Protein AF-A0A959H8G5-F1 (afdb_monomer_lite)

pLDDT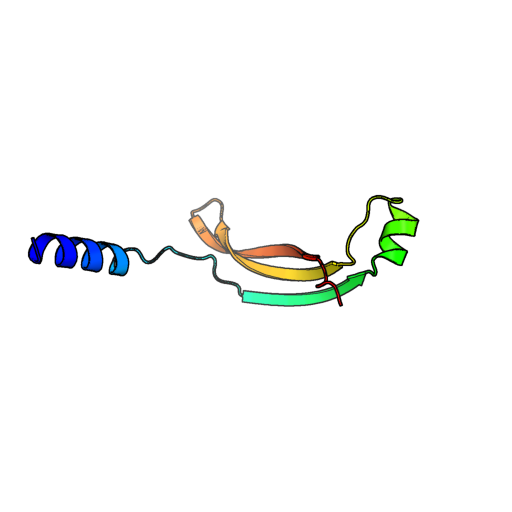: mean 89.54, std 11.12, range [59.75, 98.5]

Secondary structure (DSSP, 8-state):
-HHHHHHHHHHHHH-------EEEEEEEEEE-HHHHHHHH-TT----EEEEEEEEEEE-TTS-EEEEEEEEEEEPPP-

Radius of gyration: 20.63 Å; chains: 1; bounding box: 55×34×38 Å

Sequence (78 aa):
MLKHYAALLFLFFAAALPAQNLVEATFLESRTREELTMEYGFFIQHGVDIYKVLYTTPDVRGQLDTASGALVIPQARD

Structure (mmCIF, N/CA/C/O backbone):
data_AF-A0A959H8G5-F1
#
_entry.id   AF-A0A959H8G5-F1
#
loop_
_atom_site.group_PDB
_atom_site.id
_atom_site.type_symbol
_atom_site.label_atom_id
_atom_site.label_alt_id
_atom_site.label_comp_id
_atom_site.label_asym_id
_atom_site.label_entity_id
_atom_site.label_seq_id
_atom_site.pdbx_PDB_ins_code
_atom_site.Cartn_x
_atom_site.Cartn_y
_atom_site.Cartn_z
_atom_site.occupancy
_atom_site.B_iso_or_equiv
_atom_site.auth_seq_id
_atom_site.auth_comp_id
_atom_site.auth_asym_id
_atom_site.auth_atom_id
_atom_site.pdbx_PDB_model_num
ATOM 1 N N . MET A 1 1 ? -42.806 19.919 -11.962 1.00 60.81 1 MET A N 1
ATOM 2 C CA . MET A 1 1 ? -41.549 19.191 -12.252 1.00 60.81 1 MET A CA 1
ATOM 3 C C . MET A 1 1 ? -40.399 19.555 -11.305 1.00 60.81 1 MET A C 1
ATOM 5 O O . MET A 1 1 ? -39.786 18.636 -10.790 1.00 60.81 1 MET A O 1
ATOM 9 N N . LEU A 1 2 ? -40.175 20.834 -10.958 1.00 63.91 2 LEU A N 1
ATOM 10 C CA . LEU A 1 2 ? -39.083 21.294 -10.067 1.00 63.91 2 LEU A CA 1
ATOM 11 C C . LEU A 1 2 ? -38.965 20.570 -8.699 1.00 63.91 2 LEU A C 1
ATOM 13 O O . LEU A 1 2 ? -37.865 20.291 -8.238 1.00 63.91 2 LEU A O 1
ATOM 17 N N . LYS A 1 3 ? -40.095 20.196 -8.080 1.00 63.41 3 LYS A N 1
ATOM 18 C CA . LYS A 1 3 ? -40.136 19.505 -6.773 1.00 63.41 3 LYS A CA 1
ATOM 19 C C . LYS A 1 3 ? -39.521 18.096 -6.783 1.00 63.41 3 LYS A C 1
ATOM 21 O O . LYS A 1 3 ? -38.970 17.675 -5.775 1.00 63.41 3 LYS A O 1
ATOM 26 N N . HIS A 1 4 ? -39.588 17.389 -7.914 1.00 71.06 4 HIS A N 1
ATOM 27 C CA . HIS A 1 4 ? -39.022 16.039 -8.032 1.00 71.06 4 HIS A CA 1
ATOM 28 C C . HIS A 1 4 ? -37.492 16.095 -8.120 1.00 71.06 4 HIS A C 1
ATOM 30 O O . HIS A 1 4 ? -36.817 15.262 -7.528 1.00 71.06 4 HIS A O 1
ATOM 36 N N . TYR A 1 5 ? -36.945 17.129 -8.769 1.00 79.50 5 TYR A N 1
ATOM 37 C CA . TYR A 1 5 ? -35.501 17.369 -8.815 1.00 79.50 5 TYR A CA 1
ATOM 38 C C . TYR A 1 5 ? -34.937 17.749 -7.442 1.00 79.50 5 TYR A C 1
ATOM 40 O O . TYR A 1 5 ? -33.874 17.267 -7.072 1.00 79.50 5 TYR A O 1
ATOM 48 N N . ALA A 1 6 ? -35.673 18.541 -6.654 1.0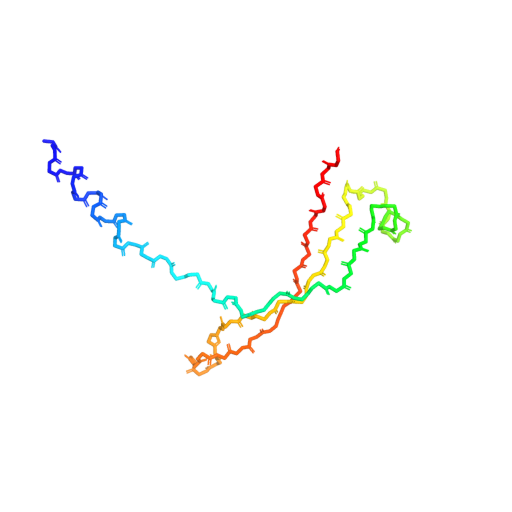0 81.94 6 ALA A N 1
ATOM 49 C CA . ALA A 1 6 ? -35.280 18.869 -5.282 1.00 81.94 6 ALA A CA 1
ATOM 50 C C . ALA A 1 6 ? -35.236 17.625 -4.372 1.00 81.94 6 ALA A C 1
ATOM 52 O O . ALA A 1 6 ? -34.303 17.471 -3.588 1.00 81.94 6 ALA A O 1
ATOM 53 N N . ALA A 1 7 ? -36.203 16.711 -4.516 1.00 82.25 7 ALA A N 1
ATOM 54 C CA . ALA A 1 7 ? -36.216 15.445 -3.783 1.00 82.25 7 ALA A CA 1
ATOM 55 C C . ALA A 1 7 ? -35.050 14.523 -4.183 1.00 82.25 7 ALA A C 1
ATOM 57 O O . ALA A 1 7 ? -34.432 13.905 -3.319 1.00 82.25 7 ALA A O 1
ATOM 58 N N . LEU A 1 8 ? -34.709 14.467 -5.476 1.00 81.50 8 LEU A N 1
ATOM 59 C CA . LEU A 1 8 ? -33.577 13.677 -5.970 1.00 81.50 8 LEU A CA 1
ATOM 60 C C . LEU A 1 8 ? -32.229 14.230 -5.481 1.00 81.50 8 LEU A C 1
ATOM 62 O O . LEU A 1 8 ? -31.356 13.464 -5.084 1.00 81.50 8 LEU A O 1
ATOM 66 N N . LEU A 1 9 ? -32.082 15.560 -5.462 1.00 80.44 9 LEU A N 1
ATOM 67 C CA . LEU A 1 9 ? -30.889 16.234 -4.949 1.00 80.44 9 LEU A CA 1
ATOM 68 C C . LEU A 1 9 ? -30.698 15.950 -3.450 1.00 80.44 9 LEU A C 1
ATOM 70 O O . LEU A 1 9 ? -29.597 15.633 -3.015 1.00 80.44 9 LEU A O 1
ATOM 74 N N . PHE A 1 10 ? -31.783 15.996 -2.672 1.00 80.81 10 PHE A N 1
ATOM 75 C CA . PHE A 1 10 ? -31.763 15.667 -1.245 1.00 80.81 10 PHE A CA 1
ATOM 76 C C . PHE A 1 10 ? -31.349 14.208 -0.985 1.00 80.81 10 PHE A C 1
ATOM 78 O O . PHE A 1 10 ? -30.573 13.945 -0.069 1.00 80.81 10 PHE A O 1
ATOM 85 N N . LEU A 1 11 ? -31.799 13.268 -1.824 1.00 82.38 11 LEU A N 1
ATOM 86 C CA . LEU A 1 11 ? -31.434 11.852 -1.713 1.00 82.38 11 LEU A CA 1
ATOM 87 C C . LEU A 1 11 ? -29.931 11.612 -1.944 1.00 82.38 11 LEU A C 1
ATOM 89 O O . LEU A 1 11 ? -29.329 10.786 -1.264 1.00 82.38 11 LEU A O 1
ATOM 93 N N . PHE A 1 12 ? -29.321 12.358 -2.869 1.00 77.00 12 PHE A N 1
ATOM 94 C CA . PHE A 1 12 ? -27.883 12.282 -3.144 1.00 77.00 12 PHE A CA 1
ATOM 95 C C . PHE A 1 12 ? -27.029 12.809 -1.986 1.00 77.00 12 PHE A C 1
ATOM 97 O O . PHE A 1 12 ? -25.994 12.225 -1.683 1.00 77.00 12 PHE A O 1
ATOM 104 N N . PHE A 1 13 ? -27.469 13.869 -1.300 1.00 74.75 13 PHE A N 1
ATOM 105 C CA . PHE A 1 13 ? -26.765 14.385 -0.120 1.00 74.75 13 PHE A CA 1
ATOM 106 C C . PHE A 1 13 ? -26.928 13.498 1.123 1.00 74.75 13 PHE A C 1
ATOM 108 O O . PHE A 1 13 ? -26.067 13.517 1.998 1.00 74.75 13 PHE A O 1
ATOM 115 N N . ALA A 1 14 ? -28.002 12.706 1.207 1.00 76.00 14 ALA A N 1
ATOM 116 C CA . ALA A 1 14 ? -28.233 11.786 2.322 1.00 76.00 14 ALA A CA 1
ATOM 117 C C . ALA A 1 14 ? -27.398 10.491 2.239 1.00 76.00 14 ALA A C 1
ATOM 119 O O . ALA A 1 14 ? -27.257 9.785 3.237 1.00 76.00 14 ALA A O 1
ATOM 120 N N . ALA A 1 15 ? -26.832 10.170 1.074 1.00 70.38 15 ALA A N 1
ATOM 121 C CA . ALA A 1 15 ? -26.046 8.962 0.856 1.00 70.38 15 ALA A CA 1
ATOM 122 C C . ALA A 1 15 ? -24.559 9.189 1.186 1.00 70.38 15 ALA A C 1
ATOM 124 O O . ALA A 1 15 ? -23.701 9.182 0.304 1.00 70.38 15 ALA A O 1
ATOM 125 N N . ALA A 1 16 ? -24.233 9.380 2.467 1.00 66.94 16 ALA A N 1
ATOM 126 C CA . ALA A 1 16 ? -22.850 9.262 2.919 1.00 66.94 16 ALA A CA 1
ATOM 127 C C . ALA A 1 16 ? -22.449 7.778 2.864 1.00 66.94 16 ALA A C 1
ATOM 129 O O . ALA A 1 16 ? -22.778 7.003 3.760 1.00 66.94 16 ALA A O 1
ATOM 130 N N . LEU A 1 17 ? -21.787 7.364 1.780 1.00 74.12 17 LEU A N 1
ATOM 131 C CA . LEU A 1 17 ? -21.223 6.020 1.677 1.00 74.12 17 LEU A CA 1
ATOM 132 C C . LEU A 1 17 ? -20.050 5.914 2.665 1.00 74.12 17 LEU A C 1
ATOM 134 O O . LEU A 1 17 ? -19.085 6.669 2.519 1.00 74.12 17 LEU A O 1
ATOM 138 N N . PRO A 1 18 ? -20.104 5.022 3.671 1.00 71.19 18 PRO A N 1
ATOM 139 C CA . PRO A 1 18 ? -18.987 4.849 4.584 1.00 71.19 18 PRO A CA 1
ATOM 140 C C . PRO A 1 18 ? -17.808 4.246 3.813 1.00 71.19 18 PRO A C 1
ATOM 142 O O . PRO A 1 18 ? -17.857 3.098 3.373 1.00 71.19 18 PRO A O 1
ATOM 145 N N . ALA A 1 19 ? -16.752 5.033 3.625 1.00 75.69 19 ALA A N 1
ATOM 146 C CA . ALA A 1 19 ? -15.463 4.529 3.172 1.00 75.69 19 ALA A CA 1
ATOM 147 C C . ALA A 1 19 ? -14.704 3.920 4.360 1.00 75.69 19 ALA A C 1
ATOM 149 O O . ALA A 1 19 ? -14.883 4.344 5.504 1.00 75.69 19 ALA A O 1
ATOM 150 N N . GLN A 1 20 ? -13.842 2.935 4.094 1.00 78.75 20 GLN A N 1
ATOM 151 C CA . GLN A 1 20 ? -12.919 2.443 5.117 1.00 78.75 20 GLN A CA 1
ATOM 152 C C . GLN A 1 20 ? -11.975 3.574 5.527 1.00 78.75 20 GLN A C 1
ATOM 154 O O . GLN A 1 20 ? -11.483 4.321 4.679 1.00 78.75 20 GLN A O 1
ATOM 159 N N . ASN A 1 21 ? -11.727 3.704 6.829 1.00 89.50 21 ASN A N 1
ATOM 160 C CA . ASN A 1 21 ? -10.829 4.730 7.334 1.00 89.50 21 ASN A CA 1
ATOM 161 C C . ASN A 1 21 ? -9.384 4.215 7.278 1.00 89.50 21 ASN A C 1
ATOM 163 O O . ASN A 1 21 ? -9.032 3.273 7.997 1.00 89.50 21 ASN A O 1
ATOM 167 N N . LEU A 1 22 ? -8.585 4.825 6.399 1.00 94.38 22 LEU A N 1
ATOM 168 C CA . LEU A 1 22 ? -7.149 4.595 6.276 1.00 94.38 22 LEU A CA 1
ATOM 169 C C . LEU A 1 22 ? -6.436 5.226 7.475 1.00 94.38 22 LEU A C 1
ATOM 171 O O . LEU A 1 22 ? -6.544 6.425 7.711 1.00 94.38 22 LEU A O 1
ATOM 175 N N . VAL A 1 23 ? -5.685 4.412 8.206 1.00 96.31 23 VAL A N 1
ATOM 176 C CA . VAL A 1 23 ? -4.880 4.842 9.353 1.00 96.31 23 VAL A CA 1
ATOM 177 C C . VAL A 1 23 ? 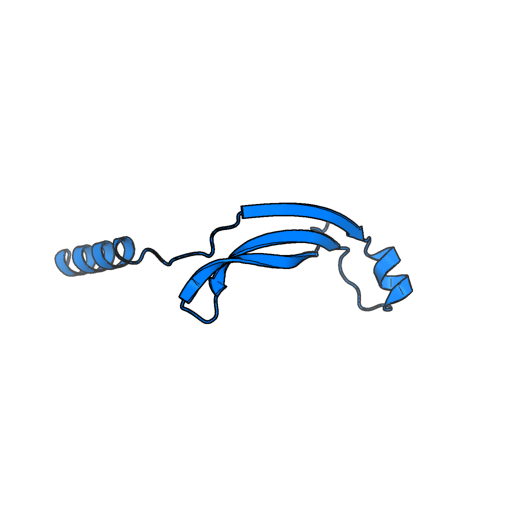-3.496 5.287 8.890 1.00 96.31 23 VAL A C 1
ATOM 179 O O . VAL A 1 23 ? -3.032 6.357 9.268 1.00 96.31 23 VAL A O 1
ATOM 182 N N . GLU A 1 24 ? -2.838 4.476 8.062 1.00 97.38 24 GLU A N 1
ATOM 183 C CA . GLU A 1 24 ? -1.470 4.727 7.607 1.00 97.38 24 GLU A CA 1
ATOM 184 C C . GLU A 1 24 ? -1.217 4.059 6.252 1.00 97.38 24 GLU A C 1
ATOM 186 O O . GLU A 1 24 ? -1.753 2.986 5.970 1.00 97.38 24 GLU A O 1
ATOM 191 N N . ALA A 1 25 ? -0.371 4.677 5.427 1.00 97.62 25 ALA A N 1
ATOM 192 C CA . ALA A 1 25 ? 0.206 4.061 4.240 1.00 97.62 25 ALA A CA 1
ATOM 193 C C . ALA A 1 25 ? 1.727 4.245 4.268 1.00 97.62 25 ALA A C 1
ATOM 195 O O . ALA A 1 25 ? 2.235 5.359 4.150 1.00 97.62 25 ALA A O 1
ATOM 196 N N . THR A 1 26 ? 2.453 3.143 4.422 1.00 98.44 26 THR A N 1
ATOM 197 C CA . THR A 1 26 ? 3.914 3.116 4.465 1.00 98.44 26 THR A CA 1
ATOM 198 C C . THR A 1 26 ? 4.437 2.580 3.141 1.00 98.44 26 THR A C 1
ATOM 200 O O . THR A 1 26 ? 4.133 1.445 2.775 1.00 98.44 26 THR A O 1
ATOM 203 N N . PHE A 1 27 ? 5.232 3.378 2.428 1.00 98.12 27 PHE A N 1
ATOM 204 C CA . PHE A 1 27 ? 5.963 2.902 1.254 1.00 98.12 27 PHE A CA 1
ATOM 205 C C . PHE A 1 27 ? 6.978 1.838 1.676 1.00 98.12 27 PHE A C 1
ATOM 207 O O . PHE A 1 27 ? 7.723 2.043 2.635 1.00 98.12 27 PHE A O 1
ATOM 214 N N . LEU A 1 28 ? 6.984 0.704 0.980 1.00 98.31 28 LEU A N 1
ATOM 215 C CA . LEU A 1 28 ? 7.916 -0.389 1.240 1.00 98.31 28 LEU A CA 1
ATOM 216 C C . LEU A 1 28 ? 9.017 -0.401 0.189 1.00 98.31 28 LEU A C 1
ATOM 218 O O . LEU A 1 28 ? 10.193 -0.273 0.521 1.00 98.31 28 LEU A O 1
ATOM 222 N N . GLU A 1 29 ? 8.624 -0.544 -1.072 1.00 98.00 29 GLU A N 1
ATOM 223 C CA . GLU A 1 29 ? 9.549 -0.642 -2.190 1.00 98.00 29 GLU A CA 1
ATOM 224 C C . GLU A 1 29 ? 8.884 -0.261 -3.510 1.00 98.00 29 GLU A C 1
ATOM 226 O O . GLU A 1 29 ? 7.658 -0.165 -3.626 1.00 98.00 29 GLU A O 1
ATOM 231 N N . SER A 1 30 ? 9.734 -0.079 -4.512 1.00 97.81 30 SER A N 1
ATOM 232 C CA . SER A 1 30 ? 9.358 0.135 -5.896 1.00 97.81 30 SER A CA 1
ATOM 233 C C . SER A 1 30 ? 10.069 -0.908 -6.743 1.00 97.81 30 SER A C 1
ATOM 235 O O . SER A 1 30 ? 11.262 -1.142 -6.550 1.00 97.81 30 SER A O 1
ATOM 237 N N . ARG A 1 31 ? 9.338 -1.546 -7.654 1.00 96.94 31 ARG A N 1
ATOM 238 C CA . ARG A 1 31 ? 9.875 -2.547 -8.576 1.00 96.94 31 ARG A CA 1
ATOM 239 C C . ARG A 1 31 ? 9.644 -2.097 -10.003 1.00 96.94 31 ARG A C 1
ATOM 241 O O . ARG A 1 31 ? 8.506 -1.883 -10.418 1.00 96.94 31 ARG A O 1
ATOM 248 N N . THR A 1 32 ? 10.721 -1.985 -10.761 1.00 96.25 32 THR A N 1
ATOM 249 C CA . THR A 1 32 ? 10.682 -1.576 -12.163 1.00 96.25 32 THR A CA 1
ATOM 250 C C . THR A 1 32 ? 10.022 -2.641 -13.033 1.00 96.25 32 THR A C 1
ATOM 252 O O . THR A 1 32 ? 9.968 -3.832 -12.705 1.00 96.25 32 THR A O 1
ATOM 255 N N . ARG A 1 33 ? 9.543 -2.216 -14.204 1.00 95.38 33 ARG A N 1
ATOM 256 C CA . ARG A 1 33 ? 9.000 -3.127 -15.215 1.00 95.38 33 ARG A CA 1
ATOM 257 C C . ARG A 1 33 ? 10.045 -4.163 -15.630 1.00 95.38 33 ARG A C 1
ATOM 259 O O . ARG A 1 33 ? 9.696 -5.316 -15.864 1.00 95.38 33 ARG A O 1
ATOM 266 N N . GLU A 1 34 ? 11.309 -3.766 -15.733 1.00 95.44 34 GLU A N 1
ATOM 267 C CA . GLU A 1 34 ? 12.436 -4.605 -16.138 1.00 95.44 34 GLU A CA 1
ATOM 268 C C . GLU A 1 34 ? 12.712 -5.701 -15.105 1.00 95.44 34 GLU A C 1
ATOM 270 O O . GLU A 1 34 ? 12.767 -6.872 -15.478 1.00 95.44 34 GLU A O 1
ATOM 275 N N . GLU A 1 35 ? 12.796 -5.352 -13.816 1.00 95.81 35 GLU A N 1
ATOM 276 C CA . GLU A 1 35 ? 12.972 -6.323 -12.725 1.00 95.81 35 GLU A CA 1
ATOM 277 C C . GLU A 1 35 ? 11.834 -7.347 -12.701 1.00 95.81 35 GLU A C 1
ATOM 279 O O . GLU A 1 35 ? 12.073 -8.551 -12.614 1.00 95.81 35 GLU A O 1
ATOM 284 N N . LEU A 1 36 ? 10.591 -6.880 -12.841 1.00 96.44 36 LEU A N 1
ATOM 285 C CA . LEU A 1 36 ? 9.419 -7.752 -12.893 1.00 96.44 36 LEU A CA 1
ATOM 286 C C . LEU A 1 36 ? 9.386 -8.606 -14.168 1.00 96.44 36 LEU A C 1
ATOM 288 O O . LEU A 1 36 ? 8.990 -9.767 -14.115 1.00 96.44 36 LEU A O 1
ATOM 292 N N . THR A 1 37 ? 9.821 -8.070 -15.311 1.00 96.38 37 THR A N 1
ATOM 293 C CA . THR A 1 37 ? 9.916 -8.823 -16.575 1.00 96.38 37 THR A CA 1
ATOM 294 C C . THR A 1 37 ? 10.952 -9.938 -16.468 1.00 96.38 37 THR A C 1
ATOM 296 O O . THR A 1 37 ? 10.728 -11.037 -16.973 1.00 96.38 37 THR A O 1
ATOM 299 N N . MET A 1 38 ? 12.079 -9.673 -15.802 1.00 96.56 38 MET A N 1
ATOM 300 C CA . MET A 1 38 ? 13.123 -10.670 -15.564 1.00 96.56 38 MET A CA 1
ATOM 301 C C . MET A 1 38 ? 12.647 -11.798 -14.643 1.00 96.56 38 MET A C 1
ATOM 303 O O . MET A 1 38 ? 13.030 -12.946 -14.857 1.00 96.56 38 MET A O 1
ATOM 307 N N . GLU A 1 39 ? 11.817 -11.490 -13.645 1.00 96.94 39 GLU A N 1
ATOM 308 C CA . GLU A 1 39 ? 11.313 -12.485 -12.693 1.00 96.94 39 GLU A CA 1
ATOM 309 C C . GLU A 1 39 ? 10.094 -13.268 -13.215 1.00 96.94 39 GLU A C 1
ATOM 311 O O . GLU A 1 39 ? 10.023 -14.482 -13.034 1.00 96.94 39 GLU A O 1
ATOM 316 N N . TYR A 1 40 ? 9.147 -12.600 -13.884 1.00 95.38 40 TYR A N 1
ATOM 317 C CA . TYR A 1 40 ? 7.829 -13.166 -14.219 1.00 95.38 40 TYR A CA 1
ATOM 318 C C . TYR A 1 40 ? 7.558 -13.315 -15.726 1.00 95.38 40 TYR A C 1
ATOM 320 O O . TYR A 1 40 ? 6.573 -13.947 -16.115 1.00 95.38 40 TYR A O 1
ATOM 328 N N . GLY A 1 41 ? 8.421 -12.776 -16.592 1.00 93.19 41 GLY A N 1
ATOM 329 C CA . GLY A 1 41 ? 8.340 -12.915 -18.048 1.00 93.19 41 GLY A CA 1
ATOM 330 C C . GLY A 1 41 ? 7.743 -11.714 -18.792 1.00 93.19 41 GLY A C 1
ATOM 331 O O . GLY A 1 41 ? 7.491 -10.645 -18.248 1.00 93.19 41 GLY A O 1
ATOM 332 N N . PHE A 1 42 ? 7.529 -11.885 -20.097 1.00 88.75 42 PHE A N 1
ATOM 333 C CA . PHE A 1 42 ? 7.411 -10.779 -21.064 1.00 88.75 42 PHE A CA 1
ATOM 334 C C . PHE A 1 42 ? 6.073 -10.021 -21.089 1.00 88.75 42 PHE A C 1
ATOM 336 O O . PHE A 1 42 ? 5.946 -9.051 -21.832 1.00 88.75 42 PHE A O 1
ATOM 343 N N . PHE A 1 43 ? 5.071 -10.434 -20.308 1.00 92.00 43 PHE A N 1
ATOM 344 C CA . PHE A 1 43 ? 3.742 -9.803 -20.305 1.00 92.00 43 PHE A CA 1
ATOM 345 C C . PHE A 1 43 ? 3.591 -8.668 -19.274 1.00 92.00 43 PHE A C 1
ATOM 347 O O . PHE A 1 43 ? 2.484 -8.167 -19.073 1.00 92.00 43 PHE A O 1
ATOM 354 N N . ILE A 1 44 ? 4.683 -8.234 -18.637 1.00 94.31 44 ILE A N 1
ATOM 355 C CA . ILE A 1 44 ? 4.673 -7.125 -17.677 1.00 94.31 44 ILE A CA 1
ATOM 356 C C . ILE A 1 44 ? 4.636 -5.776 -18.406 1.00 94.31 44 ILE A C 1
ATOM 358 O O . ILE A 1 44 ? 5.528 -5.430 -19.183 1.00 94.31 44 ILE A O 1
ATOM 362 N N . GLN A 1 45 ? 3.592 -4.995 -18.126 1.00 93.12 45 GLN A N 1
ATOM 363 C CA . GLN A 1 45 ? 3.350 -3.700 -18.772 1.00 93.12 45 GLN A CA 1
ATOM 364 C C . GLN A 1 45 ? 3.850 -2.510 -17.942 1.00 93.12 45 GLN A C 1
ATOM 366 O O . GLN A 1 45 ? 4.211 -1.485 -18.515 1.00 93.12 45 GLN A O 1
ATOM 371 N N . HIS A 1 46 ? 3.911 -2.658 -16.616 1.00 94.88 46 HIS A N 1
ATOM 372 C CA . HIS A 1 46 ? 4.241 -1.590 -15.673 1.00 94.88 46 HIS A CA 1
ATOM 373 C C . HIS A 1 46 ? 5.157 -2.106 -14.562 1.00 94.88 46 HIS A C 1
ATOM 375 O O . HIS A 1 46 ? 5.080 -3.280 -14.194 1.00 94.88 46 HIS A O 1
ATOM 381 N N . GLY A 1 47 ? 5.990 -1.215 -14.023 1.00 96.25 47 GLY A N 1
ATOM 382 C CA . GLY A 1 47 ? 6.519 -1.374 -12.671 1.00 96.25 47 GLY A CA 1
ATOM 383 C C . GLY A 1 47 ? 5.421 -1.151 -11.630 1.00 96.25 47 GLY A C 1
ATOM 384 O O . GLY A 1 47 ? 4.297 -0.764 -11.972 1.00 96.25 47 GLY A O 1
ATOM 385 N N . VAL A 1 48 ? 5.725 -1.398 -10.360 1.00 97.62 48 VAL A N 1
ATOM 386 C CA . VAL A 1 48 ? 4.776 -1.216 -9.257 1.00 97.62 48 VAL A CA 1
ATOM 387 C C . VAL A 1 48 ? 5.432 -0.562 -8.052 1.00 97.62 48 VAL A C 1
ATOM 389 O O . VAL A 1 48 ? 6.575 -0.866 -7.719 1.00 97.62 48 VAL A O 1
ATOM 392 N N . ASP A 1 49 ? 4.664 0.266 -7.357 1.00 98.25 49 ASP A N 1
ATOM 393 C CA . ASP A 1 49 ? 4.989 0.731 -6.014 1.00 98.25 49 ASP A CA 1
ATOM 394 C C . ASP A 1 49 ? 4.163 -0.062 -4.998 1.00 98.25 49 ASP A C 1
ATOM 396 O O . ASP A 1 49 ? 2.956 -0.273 -5.175 1.00 98.25 49 ASP A O 1
ATOM 400 N N . ILE A 1 50 ? 4.821 -0.533 -3.940 1.00 98.31 50 ILE A N 1
ATOM 401 C CA . ILE A 1 50 ? 4.228 -1.409 -2.932 1.00 98.31 50 ILE A CA 1
ATOM 402 C C . ILE A 1 50 ? 4.176 -0.676 -1.596 1.00 98.31 50 ILE A C 1
ATOM 404 O O . ILE A 1 50 ? 5.179 -0.163 -1.096 1.00 98.31 50 ILE A O 1
ATOM 408 N N . TYR A 1 51 ? 2.997 -0.683 -0.984 1.00 98.50 51 TYR A N 1
ATOM 409 C CA . TYR A 1 51 ? 2.737 -0.055 0.302 1.00 98.50 51 TYR A CA 1
ATOM 410 C C . TYR A 1 51 ? 2.169 -1.068 1.292 1.00 98.50 51 TYR A C 1
ATOM 412 O O . TYR A 1 51 ? 1.318 -1.892 0.946 1.00 98.50 51 TYR A O 1
ATOM 420 N N . LYS A 1 52 ? 2.572 -0.952 2.558 1.00 98.38 52 LYS A N 1
ATOM 421 C CA . LYS A 1 52 ? 1.806 -1.497 3.678 1.00 98.38 52 LYS A CA 1
ATOM 422 C C . LYS A 1 52 ? 0.762 -0.467 4.068 1.00 98.38 52 LYS A C 1
ATOM 424 O O . LYS A 1 52 ? 1.107 0.673 4.362 1.00 98.38 52 LYS A O 1
ATOM 429 N N . VAL A 1 53 ? -0.499 -0.871 4.109 1.00 98.00 53 VAL A N 1
ATOM 430 C CA . VAL A 1 53 ? -1.589 -0.015 4.577 1.00 98.00 53 VAL A CA 1
ATOM 431 C C . VAL A 1 53 ? -2.148 -0.541 5.887 1.00 98.00 53 VAL A C 1
ATOM 433 O O . VAL A 1 53 ? -2.297 -1.752 6.059 1.00 98.00 53 VAL A O 1
ATOM 436 N N . LEU A 1 54 ? -2.458 0.369 6.802 1.00 98.00 54 LEU A N 1
ATOM 437 C CA . LEU A 1 54 ? -3.255 0.110 7.992 1.00 98.00 54 LEU A CA 1
ATOM 438 C C . LEU A 1 54 ? -4.608 0.784 7.816 1.00 98.00 54 LEU A C 1
ATOM 440 O O . LEU A 1 54 ? -4.675 1.952 7.440 1.00 98.00 54 LEU A O 1
ATOM 444 N N . TYR A 1 55 ? -5.687 0.061 8.079 1.00 96.50 55 TYR A N 1
ATOM 445 C CA . TYR A 1 55 ? -7.048 0.573 7.947 1.00 96.50 55 TYR A CA 1
ATOM 446 C C . TYR A 1 55 ? -7.946 -0.035 9.015 1.00 96.50 55 TYR A C 1
ATOM 448 O O . TYR A 1 55 ? -7.678 -1.121 9.532 1.00 96.50 55 TYR A O 1
ATOM 456 N N . THR A 1 56 ? -9.015 0.673 9.357 1.00 96.56 56 THR A N 1
ATOM 457 C CA . THR A 1 56 ? -9.974 0.174 10.345 1.00 96.56 56 THR A CA 1
ATOM 458 C C . THR A 1 56 ? -11.056 -0.684 9.700 1.00 96.56 56 THR A C 1
ATOM 460 O O . THR A 1 56 ? -11.602 -0.340 8.650 1.00 96.56 56 THR A O 1
ATOM 463 N N . THR A 1 57 ? -11.377 -1.806 10.339 1.00 95.12 57 THR A N 1
ATOM 464 C CA . THR A 1 57 ? -12.441 -2.730 9.931 1.00 95.12 57 THR A CA 1
ATOM 465 C C . THR A 1 57 ? -13.045 -3.400 11.170 1.00 95.12 57 THR A C 1
ATOM 467 O O . THR A 1 57 ? -12.346 -3.550 12.173 1.00 95.12 57 THR A O 1
ATOM 470 N N . PRO A 1 58 ? -14.329 -3.798 11.157 1.00 95.31 58 PRO A N 1
ATOM 471 C CA . PRO A 1 58 ? -14.899 -4.567 12.257 1.00 95.31 58 PRO A CA 1
ATOM 472 C C . PRO A 1 58 ? -14.213 -5.933 12.433 1.00 95.31 58 PRO A C 1
ATOM 474 O O . PRO A 1 58 ? -13.921 -6.611 11.445 1.00 95.31 58 PRO A O 1
ATOM 477 N N . ASP A 1 59 ? -14.003 -6.348 13.682 1.00 94.56 59 ASP A N 1
ATOM 478 C CA . ASP A 1 59 ? -13.570 -7.695 14.063 1.00 94.56 59 ASP A CA 1
ATOM 479 C C . ASP A 1 59 ? -14.735 -8.708 13.998 1.00 94.56 59 ASP A C 1
ATOM 481 O O . ASP A 1 59 ? -15.876 -8.378 13.663 1.00 94.56 59 ASP A O 1
ATOM 485 N N . 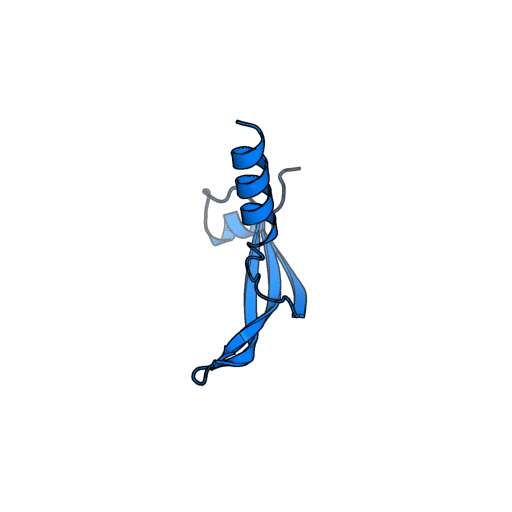VAL A 1 60 ? -14.475 -9.969 14.367 1.00 96.19 60 VAL A N 1
ATOM 486 C CA . VAL A 1 60 ? -15.499 -11.038 14.390 1.00 96.19 60 VAL A CA 1
ATOM 487 C C . VAL A 1 60 ? -16.649 -10.788 15.380 1.00 96.19 60 VAL A C 1
ATOM 489 O O . VAL A 1 60 ? -17.653 -11.496 15.343 1.00 96.19 60 VAL A O 1
ATOM 492 N N . ARG A 1 61 ? -16.517 -9.798 16.271 1.00 96.81 61 ARG A N 1
ATOM 493 C CA . ARG A 1 61 ? -17.542 -9.343 17.223 1.00 96.81 61 ARG A CA 1
ATOM 494 C C . ARG A 1 61 ? -18.165 -8.004 16.810 1.00 96.81 61 ARG A C 1
ATOM 496 O O . ARG A 1 61 ? -18.978 -7.467 17.559 1.00 96.81 61 ARG A O 1
ATOM 503 N N . GLY A 1 62 ? -17.807 -7.470 15.642 1.00 93.44 62 GLY A N 1
ATOM 504 C CA . GLY A 1 62 ? -18.304 -6.201 15.117 1.00 93.44 62 GLY A CA 1
ATOM 505 C C . GLY A 1 62 ? -17.665 -4.955 15.739 1.00 93.44 62 GLY A C 1
ATOM 506 O O . GLY A 1 62 ? -18.158 -3.854 15.503 1.00 93.44 62 GLY A O 1
ATOM 507 N N . GLN A 1 63 ? -16.599 -5.094 16.531 1.00 9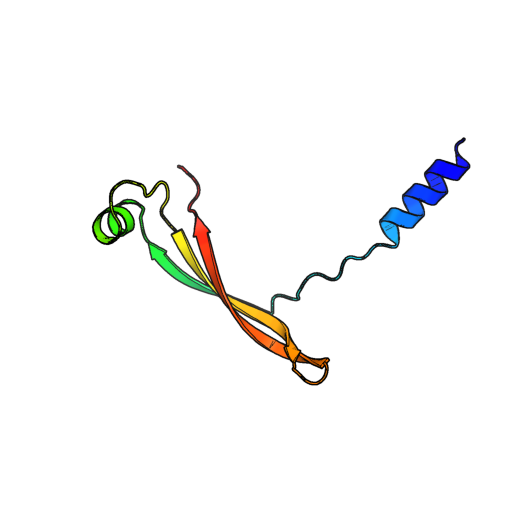6.75 63 GLN A N 1
ATOM 508 C CA . GLN A 1 63 ? -15.884 -3.955 17.114 1.00 96.75 63 GLN A CA 1
ATOM 509 C C . GLN A 1 63 ? -14.833 -3.435 16.142 1.00 96.75 63 GLN A C 1
ATOM 511 O O . GLN A 1 63 ? -14.174 -4.221 15.471 1.00 96.75 63 GLN A O 1
ATOM 516 N N . LEU A 1 64 ? -14.672 -2.114 16.058 1.00 94.94 64 LEU A N 1
ATOM 517 C CA . LEU A 1 64 ? -13.683 -1.520 15.165 1.00 94.94 64 LEU A CA 1
ATOM 518 C C . LEU A 1 64 ? -12.265 -1.856 15.648 1.00 94.94 64 LEU A C 1
ATOM 520 O O . LEU A 1 64 ? -11.922 -1.554 16.790 1.00 94.94 64 LEU A O 1
ATOM 524 N N . ASP A 1 65 ? -11.453 -2.431 14.765 1.00 96.12 65 ASP A N 1
ATOM 525 C CA . ASP A 1 65 ? -10.043 -2.739 15.008 1.00 96.12 65 ASP A CA 1
ATOM 526 C C . ASP A 1 65 ? -9.183 -2.326 13.799 1.00 96.12 65 ASP A C 1
ATOM 528 O O . ASP A 1 65 ? -9.705 -2.010 12.727 1.00 96.12 65 ASP A O 1
ATOM 532 N N . THR A 1 66 ? -7.860 -2.290 13.967 1.00 96.38 66 THR A N 1
ATOM 533 C CA . THR A 1 66 ? -6.906 -1.968 12.897 1.00 96.38 66 THR A CA 1
ATOM 534 C C . THR A 1 66 ? -6.392 -3.240 12.232 1.00 96.38 66 THR A C 1
ATOM 536 O O . THR A 1 66 ? -5.710 -4.054 12.851 1.00 96.38 66 THR A O 1
ATOM 539 N N . ALA A 1 67 ? -6.660 -3.376 10.937 1.00 96.56 67 ALA A N 1
ATOM 540 C CA . ALA A 1 67 ? -6.094 -4.412 10.087 1.00 96.56 67 ALA A CA 1
ATOM 541 C C . ALA A 1 67 ? -4.931 -3.869 9.246 1.00 96.56 67 ALA A C 1
ATOM 543 O O . ALA A 1 67 ? -4.725 -2.659 9.129 1.00 96.56 67 ALA A O 1
ATOM 544 N N . SER A 1 68 ? -4.180 -4.786 8.630 1.00 97.12 68 SER A N 1
ATOM 545 C CA . SER A 1 68 ? -3.125 -4.455 7.669 1.00 97.12 68 SER A CA 1
ATOM 546 C C . SER A 1 68 ? -3.386 -5.081 6.302 1.00 97.12 68 SER A C 1
ATOM 548 O O . SER A 1 68 ? -4.033 -6.124 6.209 1.00 97.12 68 SER A O 1
ATOM 550 N N . GLY A 1 69 ? -2.871 -4.456 5.246 1.00 96.12 69 GLY A N 1
ATOM 551 C CA . GLY A 1 69 ? -2.932 -4.962 3.878 1.00 96.12 69 GLY A CA 1
ATOM 552 C C . GLY A 1 69 ? -1.720 -4.548 3.047 1.00 96.12 69 GLY A C 1
ATOM 553 O O . GLY A 1 69 ? -0.982 -3.635 3.422 1.00 96.12 69 GLY A O 1
ATOM 554 N N . ALA A 1 70 ? -1.529 -5.227 1.916 1.00 97.88 70 ALA A N 1
ATOM 555 C CA . ALA A 1 70 ? -0.567 -4.847 0.888 1.00 97.88 70 ALA A CA 1
ATOM 556 C C . ALA A 1 70 ? -1.307 -4.148 -0.256 1.00 97.88 70 ALA A C 1
ATOM 558 O O . ALA A 1 70 ? -2.262 -4.698 -0.807 1.00 97.88 70 ALA A O 1
ATOM 559 N N . LEU A 1 71 ? -0.864 -2.944 -0.604 1.00 97.44 71 LEU A N 1
ATOM 560 C CA . LEU A 1 71 ? -1.382 -2.178 -1.728 1.00 97.44 71 LEU A CA 1
ATOM 561 C C . LEU A 1 71 ? -0.297 -2.099 -2.802 1.00 97.44 71 LEU A C 1
ATOM 563 O O . LEU A 1 71 ? 0.786 -1.580 -2.545 1.00 97.44 71 LEU A O 1
ATOM 567 N N . VAL A 1 72 ? -0.593 -2.627 -3.989 1.00 97.31 72 VAL A N 1
ATOM 568 C CA . VAL A 1 72 ? 0.322 -2.659 -5.137 1.00 97.31 72 VAL A CA 1
ATOM 569 C C . VAL A 1 72 ? -0.259 -1.771 -6.228 1.00 97.31 72 VAL A C 1
ATOM 571 O O . VAL A 1 72 ? -1.339 -2.056 -6.746 1.00 97.31 72 VAL A O 1
ATOM 574 N N . ILE A 1 73 ? 0.433 -0.679 -6.547 1.00 97.06 73 ILE A N 1
ATOM 575 C CA . ILE A 1 73 ? -0.041 0.345 -7.481 1.00 97.06 73 ILE A CA 1
ATOM 576 C C . ILE A 1 73 ? 0.843 0.315 -8.731 1.00 97.06 73 ILE A C 1
ATOM 578 O O . ILE A 1 73 ? 2.058 0.459 -8.599 1.00 97.06 73 ILE A O 1
ATOM 582 N N . PRO A 1 74 ? 0.277 0.150 -9.941 1.00 96.88 74 PRO A N 1
ATOM 583 C CA . PRO A 1 74 ? 1.039 0.288 -11.174 1.00 96.88 74 PRO A CA 1
ATOM 584 C C . PRO A 1 74 ? 1.628 1.691 -11.295 1.00 96.88 74 PRO A C 1
ATOM 586 O O . PRO A 1 74 ? 0.916 2.684 -11.130 1.00 96.88 74 PRO A O 1
ATOM 589 N N . GLN A 1 75 ? 2.909 1.768 -11.635 1.00 94.69 75 GLN A N 1
ATOM 590 C CA . GLN A 1 75 ? 3.550 3.041 -11.935 1.00 94.69 75 GLN A CA 1
ATOM 591 C C . GLN A 1 75 ? 2.921 3.660 -13.182 1.00 94.69 75 GLN A C 1
ATOM 593 O O . GLN A 1 75 ? 2.635 2.966 -14.171 1.00 94.69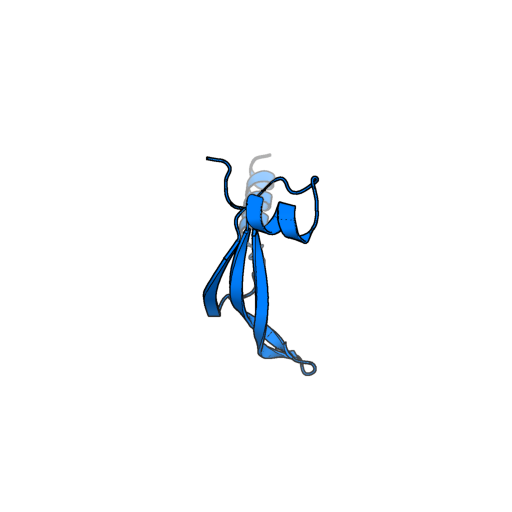 75 GLN A O 1
ATOM 598 N N . ALA A 1 76 ? 2.693 4.974 -13.128 1.00 83.62 76 ALA A N 1
ATOM 599 C CA . ALA A 1 76 ? 2.241 5.722 -14.288 1.00 83.62 76 ALA A CA 1
ATOM 600 C C . ALA A 1 76 ? 3.249 5.551 -15.431 1.00 83.62 76 ALA A C 1
ATOM 602 O O . ALA A 1 76 ? 4.447 5.390 -15.210 1.00 83.62 76 ALA A O 1
ATOM 603 N N . ARG A 1 77 ? 2.740 5.537 -16.662 1.00 61.22 77 ARG A N 1
ATOM 604 C CA . ARG A 1 77 ? 3.596 5.532 -17.843 1.00 61.22 77 ARG A CA 1
ATOM 605 C C . ARG A 1 77 ? 4.201 6.931 -17.956 1.00 61.22 77 ARG A C 1
ATOM 607 O O . ARG A 1 77 ? 3.427 7.884 -18.049 1.00 61.22 77 ARG A O 1
ATOM 614 N N . ASP A 1 78 ? 5.525 7.024 -17.902 1.00 59.75 78 ASP A N 1
ATOM 615 C CA . ASP A 1 78 ? 6.256 8.240 -18.278 1.00 59.75 78 ASP A CA 1
ATOM 616 C C . ASP A 1 78 ? 5.859 8.711 -19.690 1.00 59.75 78 ASP A C 1
ATOM 618 O O . ASP A 1 78 ? 5.605 7.840 -20.566 1.00 59.75 78 ASP A O 1
#

Foldseek 3Di:
DVVVVVVVVVVVVVPPPDDWAWPDKAWDDKAAQVNCCVVPHDPRDFTWTKIKTWTWDADPVGDIDIDIDIDIGGDDDD